Protein AF-A0A533U5L5-F1 (afdb_monomer_lite)

pLDDT: mean 92.23, std 10.81, range [51.09, 98.75]

Foldseek 3Di:
DEEWEEDFPQQAAPQLQVVLLVVLLVVCVVCVPAQYEAACDPSCGRRVSNCVNHDVVRYDYQYFDPPPDPDDDNSCVVSLLVNLVHLEYEYEFEQGGDPPRPDDWDCFAVLCVVVVHGTRRGTHDPSSVSQSSNVVVVHHYHYDYTYRDDDPD

Sequence (153 aa):
MITVVGNGRDKFTEYGYQKATEAVKSIIDSNPNEEIASGDSPMKGIDYLAKTLTPPERYMNRPPNYATCNVGFERFRERNLQLAESRIVYVIVSDNYPPEYKGERFLYCYHCLKMNRNASNHCKSGACWTAMMAIEKGNKAIWIIIPNKEVKI

Secondary structure (DSSP, 8-state):
-EEEEE--GGG--HHHHHHHHHHHHHHHHT-TTS-EEE---TT-SHHHHHHHHS-GGGEEE----TTT--STTHHHHHHHHHHHTSSEEEEEEESS--TT--SPPPSS-HHHHHTTS-SSSS---THHHHHHHHHHTT-EEEEEEEP------

Structure (mmCIF, N/CA/C/O backbone):
data_AF-A0A533U5L5-F1
#
_entry.id   AF-A0A533U5L5-F1
#
loop_
_atom_site.group_PDB
_atom_site.id
_atom_site.type_symbol
_atom_site.label_atom_id
_atom_site.label_alt_id
_atom_site.label_comp_id
_atom_site.label_asym_id
_atom_site.label_entity_id
_atom_site.label_seq_id
_atom_site.pdbx_PDB_ins_code
_atom_site.Cartn_x
_atom_site.Cartn_y
_atom_site.Cartn_z
_atom_site.occupancy
_atom_site.B_iso_or_equiv
_atom_site.auth_seq_id
_atom_site.auth_comp_id
_atom_site.auth_asym_id
_atom_site.auth_atom_id
_atom_site.pdbx_PDB_model_num
ATOM 1 N N . MET A 1 1 ? -9.606 1.476 13.339 1.00 95.31 1 MET A N 1
ATOM 2 C CA . MET A 1 1 ? -8.385 1.691 12.539 1.00 95.31 1 MET A CA 1
ATOM 3 C C . MET A 1 1 ? -8.321 0.712 11.375 1.00 95.31 1 MET A C 1
ATOM 5 O O . MET A 1 1 ? -8.481 -0.500 11.563 1.00 95.31 1 MET A O 1
ATOM 9 N N . ILE A 1 2 ? -8.035 1.238 10.187 1.00 98.12 2 ILE A N 1
ATOM 10 C CA . ILE A 1 2 ? -7.639 0.465 9.004 1.00 98.12 2 ILE A CA 1
ATOM 11 C C . ILE A 1 2 ? -6.198 0.806 8.627 1.00 98.12 2 ILE A C 1
ATOM 13 O O . ILE A 1 2 ? -5.725 1.907 8.894 1.00 98.12 2 ILE A O 1
ATOM 17 N N . THR A 1 3 ? -5.500 -0.127 7.989 1.00 98.44 3 THR A N 1
ATOM 18 C CA . THR A 1 3 ? -4.158 0.112 7.448 1.00 98.44 3 THR A CA 1
ATOM 19 C C . THR A 1 3 ? -4.207 0.190 5.930 1.00 98.44 3 THR A C 1
ATOM 21 O O . THR A 1 3 ? -4.831 -0.659 5.291 1.00 98.44 3 THR A O 1
ATOM 24 N N . VAL A 1 4 ? -3.489 1.154 5.353 1.00 98.38 4 VAL A N 1
ATOM 25 C CA . VAL A 1 4 ? -3.255 1.267 3.908 1.00 98.38 4 VAL A CA 1
ATOM 26 C C . VAL A 1 4 ? -1.752 1.210 3.656 1.00 98.38 4 VAL A C 1
ATOM 28 O O . VAL A 1 4 ? -1.011 2.107 4.045 1.00 98.38 4 VAL A O 1
ATOM 31 N N . VAL A 1 5 ? -1.298 0.132 3.018 1.00 97.88 5 VAL A N 1
ATOM 32 C CA . VAL A 1 5 ? 0.120 -0.132 2.730 1.00 97.88 5 VAL A CA 1
ATOM 33 C C . VAL A 1 5 ? 0.282 -0.677 1.323 1.00 97.88 5 VAL A C 1
ATOM 35 O O . VAL A 1 5 ? -0.650 -1.224 0.731 1.00 97.88 5 VAL A O 1
ATOM 38 N N . GLY A 1 6 ? 1.486 -0.589 0.766 1.00 97.44 6 GLY A N 1
ATOM 39 C CA . GLY A 1 6 ? 1.671 -1.106 -0.580 1.00 97.44 6 GLY A CA 1
ATOM 40 C C . GLY A 1 6 ? 3.065 -1.005 -1.157 1.00 97.44 6 GLY A C 1
ATOM 41 O O . GLY A 1 6 ? 4.065 -1.069 -0.444 1.00 97.44 6 GLY A O 1
ATOM 42 N N . ASN A 1 7 ? 3.139 -0.961 -2.483 1.00 97.19 7 ASN A N 1
ATOM 43 C CA . ASN A 1 7 ? 4.404 -0.788 -3.183 1.00 97.19 7 ASN A CA 1
ATOM 44 C C . ASN A 1 7 ? 4.991 0.628 -3.003 1.00 97.19 7 ASN A C 1
ATOM 46 O O . ASN A 1 7 ? 4.279 1.599 -2.747 1.00 97.19 7 ASN A O 1
ATOM 50 N N . GLY A 1 8 ? 6.317 0.726 -3.144 1.00 96.88 8 GLY A N 1
ATOM 51 C CA . GLY A 1 8 ? 7.015 2.003 -3.291 1.00 96.88 8 GLY A CA 1
ATOM 52 C C . GLY A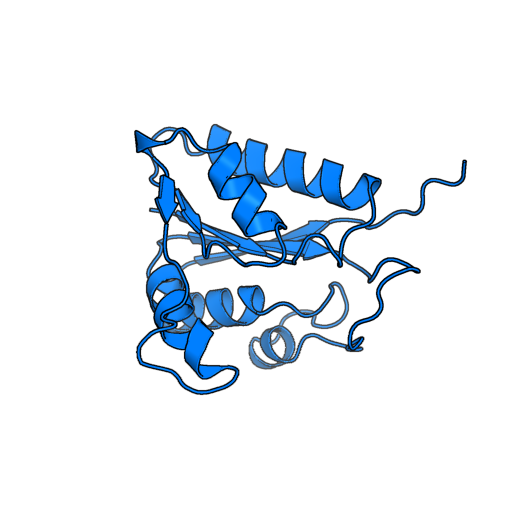 1 8 ? 6.708 2.656 -4.641 1.00 96.88 8 GLY A C 1
ATOM 53 O O . GLY A 1 8 ? 6.230 1.983 -5.559 1.00 96.88 8 GLY A O 1
ATOM 54 N N . ARG A 1 9 ? 6.970 3.965 -4.765 1.00 96.56 9 ARG A N 1
ATOM 55 C CA . ARG A 1 9 ? 6.702 4.734 -5.996 1.00 96.56 9 ARG A CA 1
ATOM 56 C C . ARG A 1 9 ? 7.434 4.155 -7.204 1.00 96.56 9 ARG A C 1
ATOM 58 O O . ARG A 1 9 ? 6.899 4.184 -8.306 1.00 96.56 9 ARG A O 1
ATOM 65 N N . ASP A 1 10 ? 8.624 3.616 -6.973 1.00 96.31 10 ASP A N 1
ATOM 66 C CA . ASP A 1 10 ? 9.514 2.979 -7.946 1.00 96.31 10 ASP A CA 1
ATOM 67 C C . ASP A 1 10 ? 8.894 1.780 -8.676 1.00 96.31 10 ASP A C 1
ATOM 69 O O . ASP A 1 10 ? 9.359 1.409 -9.749 1.00 96.31 10 ASP A O 1
ATOM 73 N N . LYS A 1 11 ? 7.845 1.169 -8.120 1.00 96.81 11 LYS A N 1
ATOM 74 C CA . LYS A 1 11 ? 7.159 0.019 -8.728 1.00 96.81 11 LYS A CA 1
ATOM 75 C C . LYS A 1 11 ? 5.903 0.396 -9.501 1.00 96.81 11 LYS A C 1
ATOM 77 O O . LYS A 1 11 ? 5.176 -0.505 -9.909 1.00 96.81 11 LYS A O 1
ATOM 82 N N . PHE A 1 12 ? 5.630 1.680 -9.692 1.00 97.38 12 PHE A N 1
ATOM 83 C CA . PHE A 1 12 ? 4.490 2.154 -10.467 1.00 97.38 12 PHE A CA 1
ATOM 84 C C . PHE A 1 12 ? 4.962 2.901 -11.713 1.00 97.38 12 PHE A C 1
ATOM 86 O O . PHE A 1 12 ? 5.872 3.725 -11.623 1.00 97.38 12 PHE A O 1
ATOM 93 N N . THR A 1 13 ? 4.299 2.683 -12.851 1.00 96.88 13 THR A N 1
ATOM 94 C CA . THR A 1 13 ? 4.333 3.671 -13.941 1.00 96.88 13 THR A CA 1
ATOM 95 C C . THR A 1 13 ? 3.605 4.939 -13.482 1.00 96.88 13 THR A C 1
ATOM 97 O O . THR A 1 13 ? 2.944 4.941 -12.442 1.00 96.88 13 THR A O 1
ATOM 100 N N . GLU A 1 14 ? 3.691 6.038 -14.230 1.00 95.62 14 GLU A N 1
ATOM 101 C CA . GLU A 1 14 ? 2.903 7.238 -13.908 1.00 95.62 14 GLU A CA 1
ATOM 102 C C . GLU A 1 14 ? 1.393 6.944 -13.910 1.00 95.62 14 GLU A C 1
ATOM 104 O O . GLU A 1 14 ? 0.697 7.247 -12.943 1.00 95.62 14 GLU A O 1
ATOM 109 N N . TYR A 1 15 ? 0.908 6.230 -14.932 1.00 96.69 15 TYR A N 1
ATOM 110 C CA . TYR A 1 15 ? -0.480 5.766 -14.996 1.00 96.69 15 TYR A CA 1
ATOM 111 C C . TYR A 1 15 ? -0.858 4.896 -13.790 1.00 96.69 15 TYR A C 1
ATOM 113 O O . TYR A 1 15 ? -1.887 5.120 -13.149 1.00 96.69 15 TYR A O 1
ATOM 121 N N . GLY A 1 16 ? -0.017 3.915 -13.452 1.00 97.62 16 GLY A N 1
ATOM 122 C CA . GLY A 1 16 ? -0.259 3.060 -12.297 1.00 97.62 16 GLY A CA 1
ATOM 123 C C . GLY A 1 16 ? -0.292 3.858 -10.997 1.00 97.62 16 GLY A C 1
ATOM 124 O O . GLY A 1 16 ? -1.160 3.640 -10.160 1.00 97.62 16 GLY A O 1
ATOM 125 N N . TYR A 1 17 ? 0.587 4.845 -10.836 1.00 97.50 17 TYR A N 1
ATOM 126 C CA . TYR A 1 17 ? 0.609 5.671 -9.633 1.00 97.50 17 TYR A CA 1
ATOM 127 C C . TYR A 1 17 ? -0.642 6.553 -9.501 1.00 97.50 17 TYR A C 1
ATOM 129 O O . TYR A 1 17 ? -1.176 6.704 -8.399 1.00 97.50 17 TYR A O 1
ATOM 137 N N . GLN A 1 18 ? -1.179 7.058 -10.613 1.00 97.62 18 GLN A N 1
ATOM 138 C CA . GLN A 1 18 ? -2.470 7.757 -10.631 1.00 97.62 18 GLN A CA 1
ATOM 139 C C . GLN A 1 18 ? -3.616 6.826 -10.211 1.00 97.62 18 GLN A C 1
ATOM 141 O O . GLN A 1 18 ? -4.410 7.177 -9.339 1.00 97.62 18 GLN A O 1
ATOM 146 N N . LYS A 1 19 ? -3.659 5.594 -10.733 1.00 98.19 19 LYS A N 1
ATOM 147 C CA . LYS A 1 19 ? -4.658 4.589 -10.324 1.00 98.19 19 LYS A CA 1
ATOM 148 C C . LYS A 1 19 ? -4.513 4.145 -8.873 1.00 98.19 19 LYS A C 1
ATOM 150 O O . LYS A 1 19 ? -5.513 3.963 -8.181 1.00 98.19 19 LYS A O 1
ATOM 155 N N . ALA A 1 20 ? -3.287 4.039 -8.378 1.00 98.25 20 ALA A N 1
ATOM 156 C CA . ALA A 1 20 ? -3.025 3.808 -6.967 1.00 98.25 20 ALA A CA 1
ATOM 157 C C . ALA A 1 20 ? -3.533 4.972 -6.097 1.00 98.25 20 ALA A C 1
ATOM 159 O O . ALA A 1 20 ? -4.131 4.735 -5.051 1.00 98.25 20 ALA A O 1
ATOM 160 N N . THR A 1 21 ? -3.351 6.214 -6.550 1.00 98.56 21 THR A N 1
ATOM 161 C CA . THR A 1 21 ? -3.856 7.423 -5.878 1.00 98.56 21 THR A CA 1
ATOM 162 C C . THR A 1 21 ? -5.381 7.419 -5.790 1.00 98.56 21 THR A C 1
ATOM 164 O O . THR A 1 21 ? -5.927 7.615 -4.704 1.00 98.56 21 THR A O 1
ATOM 167 N N . GLU A 1 22 ? -6.071 7.124 -6.896 1.00 98.50 22 GLU A N 1
ATOM 168 C CA . GLU A 1 22 ? -7.533 6.969 -6.927 1.00 98.50 22 GLU A CA 1
ATOM 169 C C . GLU A 1 22 ? -8.007 5.892 -5.935 1.00 98.50 22 GLU A C 1
ATOM 171 O O . GLU A 1 22 ? -8.953 6.117 -5.178 1.00 98.50 22 GLU A O 1
ATOM 176 N N . ALA A 1 23 ? -7.320 4.744 -5.887 1.00 98.62 23 ALA A N 1
ATOM 177 C CA . ALA A 1 23 ? -7.649 3.654 -4.971 1.00 98.62 23 ALA A CA 1
ATOM 178 C C . ALA A 1 23 ? -7.457 4.045 -3.495 1.00 98.62 23 ALA A C 1
ATOM 180 O O . ALA A 1 23 ? -8.349 3.802 -2.682 1.00 98.62 23 ALA A O 1
ATOM 181 N N . VAL A 1 24 ? -6.332 4.681 -3.143 1.00 98.62 24 VAL A N 1
ATOM 182 C CA . VAL A 1 24 ? -6.085 5.174 -1.774 1.00 98.62 24 VAL A CA 1
ATOM 183 C C . VAL A 1 24 ? -7.160 6.180 -1.371 1.00 98.62 24 VAL A C 1
ATOM 185 O O . VAL A 1 24 ? -7.750 6.044 -0.299 1.00 98.62 24 VAL A O 1
ATOM 188 N N . LYS A 1 25 ? -7.463 7.148 -2.245 1.00 98.56 25 LYS A N 1
ATOM 189 C CA . LYS A 1 25 ? -8.506 8.148 -2.000 1.00 98.56 25 LYS A CA 1
ATOM 190 C C . LYS A 1 25 ? -9.867 7.488 -1.771 1.00 98.56 25 LYS A C 1
ATOM 192 O O . LYS A 1 25 ? -10.529 7.789 -0.785 1.00 98.56 25 LYS A O 1
ATOM 197 N N . SER A 1 26 ? -10.251 6.539 -2.624 1.00 98.62 26 SER A N 1
ATOM 198 C CA . SER A 1 26 ? -11.517 5.810 -2.490 1.00 98.62 26 SER A CA 1
ATOM 199 C C . SER A 1 26 ? -11.629 5.067 -1.153 1.00 98.62 26 SER A C 1
ATOM 201 O O . SER A 1 26 ? -12.689 5.110 -0.526 1.00 98.62 26 SER A O 1
ATOM 203 N N . ILE A 1 27 ? -10.546 4.443 -0.670 1.00 98.50 27 ILE A N 1
ATOM 204 C CA . ILE A 1 27 ? -10.525 3.794 0.652 1.00 98.50 27 ILE A CA 1
ATOM 205 C C . ILE A 1 27 ? -10.753 4.821 1.765 1.00 98.50 27 ILE A C 1
ATOM 207 O O . ILE A 1 27 ? -11.584 4.583 2.640 1.00 98.50 27 ILE A O 1
ATOM 211 N N . ILE A 1 28 ? -10.034 5.945 1.739 1.00 98.31 28 ILE A N 1
ATOM 212 C CA . ILE A 1 28 ? -10.120 6.986 2.776 1.00 98.31 28 ILE A CA 1
ATOM 213 C C . ILE A 1 28 ? -11.526 7.599 2.818 1.00 98.31 28 ILE A C 1
ATOM 215 O O . ILE A 1 28 ? -12.104 7.723 3.903 1.00 98.31 28 ILE A O 1
ATOM 219 N N . ASP A 1 29 ? -12.082 7.924 1.649 1.00 98.19 29 ASP A N 1
ATOM 220 C CA . ASP A 1 29 ? -13.411 8.527 1.496 1.00 98.19 29 ASP A CA 1
ATOM 221 C C . ASP A 1 29 ? -14.524 7.565 1.935 1.00 98.19 29 ASP A C 1
ATOM 223 O O . ASP A 1 29 ? -15.497 7.978 2.561 1.00 98.19 29 ASP A O 1
ATOM 227 N N . SER A 1 30 ? -14.367 6.265 1.661 1.00 98.19 30 SER A N 1
ATOM 228 C CA . SER A 1 30 ? -15.348 5.235 2.043 1.00 98.19 30 SER A CA 1
ATOM 229 C C . SER A 1 30 ? -15.299 4.868 3.530 1.00 98.19 30 SER A C 1
ATOM 231 O O . SER A 1 30 ? -16.146 4.114 4.004 1.00 98.19 30 SER A O 1
ATOM 233 N N . ASN A 1 31 ? -14.305 5.362 4.274 1.00 97.81 31 ASN A N 1
ATOM 234 C CA . ASN A 1 31 ? -14.122 5.076 5.697 1.00 97.81 31 ASN A CA 1
ATOM 235 C C . ASN A 1 31 ? -13.939 6.384 6.496 1.00 97.81 31 ASN A C 1
ATOM 237 O O . ASN A 1 31 ? -12.921 6.543 7.172 1.00 97.81 31 ASN A O 1
ATOM 241 N N . PRO A 1 32 ? -14.897 7.335 6.443 1.00 97.44 32 PRO A N 1
ATOM 242 C CA . PRO A 1 32 ? -14.709 8.700 6.948 1.00 97.44 32 PRO A CA 1
ATOM 243 C C . PRO A 1 32 ? -14.483 8.780 8.465 1.00 97.44 32 PRO A C 1
ATOM 245 O O . PRO A 1 32 ? -13.857 9.724 8.933 1.00 97.44 32 PRO A O 1
ATOM 248 N N . ASN A 1 33 ? -14.938 7.773 9.217 1.00 97.12 33 ASN A N 1
ATOM 249 C CA . ASN A 1 33 ? -14.843 7.719 10.680 1.00 97.12 33 ASN A CA 1
ATOM 250 C C . ASN A 1 33 ? -13.710 6.808 11.184 1.00 97.12 33 ASN A C 1
ATOM 252 O O . ASN A 1 33 ? -13.633 6.525 12.375 1.00 97.12 33 ASN A O 1
ATOM 256 N N . GLU A 1 34 ? -12.865 6.295 10.288 1.00 97.69 34 GLU A N 1
ATOM 257 C CA . GLU A 1 34 ? -11.749 5.423 10.658 1.00 97.69 34 GLU A CA 1
ATOM 258 C C . GLU A 1 34 ? -10.433 6.204 10.700 1.00 97.69 34 GLU A C 1
ATOM 260 O O . GLU A 1 34 ? -10.140 7.017 9.814 1.00 97.69 34 GLU A O 1
ATOM 265 N N . GLU A 1 35 ? -9.614 5.885 11.703 1.00 98.12 35 GLU A N 1
ATOM 266 C CA . GLU A 1 35 ? -8.181 6.177 11.704 1.00 98.12 35 GLU A CA 1
ATOM 267 C C . GLU A 1 35 ? -7.478 5.335 10.630 1.00 98.12 35 GLU A C 1
ATOM 269 O O . GLU A 1 35 ? -7.739 4.129 10.494 1.00 98.12 35 GLU A O 1
ATOM 274 N N . ILE A 1 36 ? -6.567 5.966 9.890 1.00 98.12 36 ILE A N 1
ATOM 275 C CA . ILE A 1 36 ? -5.799 5.358 8.804 1.00 98.12 36 ILE A CA 1
ATOM 276 C C . ILE A 1 36 ? -4.342 5.232 9.234 1.00 98.12 36 ILE A C 1
ATOM 278 O O . ILE A 1 36 ? -3.657 6.236 9.427 1.00 98.12 36 ILE A O 1
ATOM 282 N N . ALA A 1 37 ? -3.849 4.002 9.334 1.00 97.50 37 ALA A N 1
ATOM 283 C CA . ALA A 1 37 ? -2.450 3.722 9.621 1.00 97.50 37 ALA A CA 1
ATOM 284 C C . ALA A 1 37 ? -1.652 3.358 8.365 1.00 97.50 37 ALA A C 1
ATOM 286 O O . ALA A 1 37 ? -2.164 2.757 7.417 1.00 97.50 37 ALA A O 1
ATOM 287 N N . SER A 1 38 ? -0.369 3.712 8.373 1.00 96.69 38 SER A N 1
ATOM 288 C CA . SER A 1 38 ? 0.576 3.418 7.295 1.00 96.69 38 SER A CA 1
ATOM 289 C C . SER A 1 38 ? 2.015 3.377 7.821 1.00 96.69 38 SER A C 1
ATOM 291 O O . SER A 1 38 ? 2.297 3.793 8.946 1.00 96.69 38 SER A O 1
ATOM 293 N N . GLY A 1 39 ? 2.923 2.823 7.017 1.00 90.12 39 GLY A N 1
ATOM 294 C CA . GLY A 1 39 ? 4.299 2.526 7.401 1.00 90.12 39 GLY A CA 1
ATOM 295 C C . GLY A 1 39 ? 5.338 3.627 7.154 1.00 90.12 39 GLY A C 1
ATOM 296 O O . GLY A 1 39 ? 6.513 3.390 7.445 1.00 90.12 39 GLY A O 1
ATOM 297 N N . ASP A 1 40 ? 4.945 4.759 6.554 1.00 85.94 40 ASP A N 1
ATOM 298 C CA . ASP A 1 40 ? 5.822 5.887 6.160 1.00 85.94 40 ASP A CA 1
ATOM 299 C C . ASP A 1 40 ? 7.122 5.415 5.478 1.00 85.94 40 ASP A C 1
ATOM 301 O O . ASP A 1 40 ? 8.239 5.797 5.829 1.00 85.94 40 ASP A O 1
ATOM 305 N N . SER A 1 41 ? 6.973 4.494 4.518 1.00 83.31 41 SER A N 1
ATOM 306 C CA . SER A 1 41 ? 8.086 3.944 3.745 1.00 83.31 41 SER A CA 1
ATOM 307 C C . SER A 1 41 ? 8.911 5.045 3.0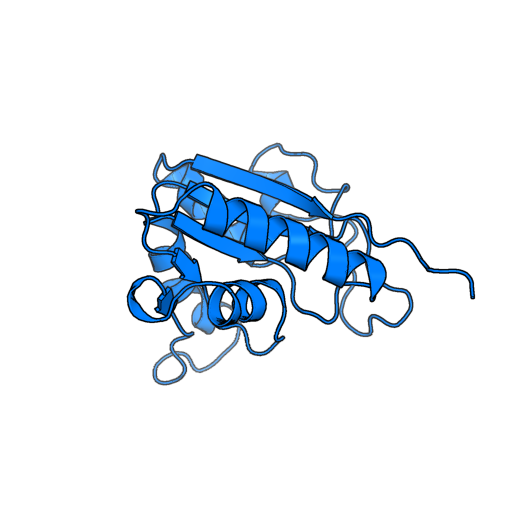55 1.00 83.31 41 SER A C 1
ATOM 309 O O . SER A 1 41 ? 8.341 5.900 2.367 1.00 83.31 41 SER A O 1
ATOM 311 N N . PRO A 1 42 ? 10.258 4.973 3.100 1.00 80.00 42 PRO A N 1
ATOM 312 C CA . PRO A 1 42 ? 11.134 5.943 2.435 1.00 80.00 42 PRO A CA 1
ATOM 313 C C . PRO A 1 42 ? 10.981 5.952 0.905 1.00 80.00 42 PRO A C 1
ATOM 315 O O . PRO A 1 42 ? 11.398 6.901 0.247 1.00 80.00 42 PRO A O 1
ATOM 318 N N . MET A 1 43 ? 10.347 4.924 0.330 1.00 83.56 43 MET A N 1
ATOM 319 C CA . MET A 1 43 ? 10.124 4.787 -1.113 1.00 83.56 43 MET A CA 1
ATOM 320 C C . MET A 1 43 ? 8.951 5.632 -1.645 1.00 83.56 43 MET A C 1
ATOM 322 O O . MET A 1 43 ? 8.592 5.491 -2.813 1.00 83.56 43 MET A O 1
ATOM 326 N N . LYS A 1 44 ? 8.323 6.469 -0.801 1.00 84.56 44 LYS A N 1
ATOM 327 C CA . LYS A 1 44 ? 7.304 7.481 -1.162 1.00 84.56 44 LYS A CA 1
ATOM 328 C C . LYS A 1 44 ? 6.137 6.982 -2.039 1.00 84.56 44 LYS A C 1
ATOM 330 O O . LYS A 1 44 ? 5.630 7.723 -2.869 1.00 84.56 44 LYS A O 1
ATOM 335 N N . GLY A 1 45 ? 5.739 5.718 -1.885 1.00 95.50 45 GLY A N 1
ATOM 336 C CA . GLY A 1 45 ? 4.652 5.092 -2.647 1.00 95.50 45 GLY A CA 1
ATOM 337 C C . GLY A 1 45 ? 3.302 5.189 -1.940 1.00 95.50 45 GLY A C 1
ATOM 338 O O . GLY A 1 45 ? 2.896 6.256 -1.492 1.00 95.50 45 GLY A O 1
ATOM 339 N N . ILE A 1 46 ? 2.630 4.048 -1.786 1.00 98.00 46 ILE A N 1
ATOM 340 C CA . ILE A 1 46 ? 1.314 3.967 -1.130 1.00 98.00 46 ILE A CA 1
ATOM 341 C C . ILE A 1 46 ? 1.331 4.563 0.277 1.00 98.00 46 ILE A C 1
ATOM 343 O O . ILE A 1 46 ? 0.413 5.291 0.640 1.00 98.00 46 ILE A O 1
ATOM 347 N N . ASP A 1 47 ? 2.399 4.315 1.038 1.00 96.44 47 ASP A N 1
ATOM 348 C CA . ASP A 1 47 ? 2.500 4.828 2.400 1.00 96.44 47 ASP A CA 1
ATOM 349 C C . ASP A 1 47 ? 2.481 6.367 2.444 1.00 96.44 47 ASP A C 1
ATOM 351 O O . ASP A 1 47 ? 1.876 6.954 3.341 1.00 96.44 47 ASP A O 1
ATOM 355 N N . TYR A 1 48 ? 3.110 7.009 1.453 1.00 96.88 48 TYR A N 1
ATOM 356 C CA . TYR A 1 48 ? 3.121 8.462 1.299 1.00 96.88 48 TYR A CA 1
ATOM 357 C C . TYR A 1 48 ? 1.757 8.985 0.849 1.00 96.88 48 TYR A C 1
ATOM 359 O O . TYR A 1 48 ? 1.268 9.944 1.435 1.00 96.88 48 TYR A O 1
ATOM 367 N N . LEU A 1 49 ? 1.103 8.322 -0.112 1.00 97.88 49 LEU A N 1
ATOM 368 C CA . LEU A 1 49 ? -0.260 8.677 -0.523 1.00 97.88 49 LEU A CA 1
ATOM 369 C C . LEU A 1 49 ? -1.242 8.616 0.653 1.00 97.88 49 LEU A C 1
ATOM 371 O O . LEU A 1 49 ? -2.018 9.548 0.847 1.00 97.88 49 LEU A O 1
ATOM 375 N N . ALA A 1 50 ? -1.182 7.557 1.468 1.00 97.56 50 ALA A N 1
ATOM 376 C CA . ALA A 1 50 ? -2.024 7.420 2.654 1.00 97.56 50 ALA A CA 1
ATOM 377 C C . ALA A 1 50 ? -1.816 8.592 3.628 1.00 97.56 50 ALA A C 1
ATOM 379 O O . ALA A 1 50 ? -2.791 9.152 4.124 1.00 97.56 50 ALA A O 1
ATOM 380 N N . LYS A 1 51 ? -0.562 9.010 3.838 1.00 96.81 51 LYS A N 1
ATOM 381 C CA . LYS A 1 51 ? -0.200 10.165 4.671 1.00 96.81 51 LYS A CA 1
ATOM 382 C C . LYS A 1 51 ? -0.721 11.489 4.127 1.00 96.81 51 LYS A C 1
ATOM 384 O O . LYS A 1 51 ? -1.197 12.308 4.899 1.00 96.81 51 LYS A O 1
ATOM 389 N N . THR A 1 52 ? -0.601 11.721 2.823 1.00 97.25 52 THR A N 1
ATOM 390 C CA . THR A 1 52 ? -0.961 13.014 2.221 1.00 97.25 52 THR A CA 1
ATOM 391 C C . THR A 1 52 ? -2.454 13.174 1.970 1.00 97.25 52 THR A C 1
ATOM 393 O O . THR A 1 52 ? -2.936 14.299 1.917 1.00 97.25 52 THR A O 1
ATOM 396 N N . LEU A 1 53 ? -3.173 12.070 1.761 1.00 97.62 53 LEU A N 1
ATOM 397 C CA . LEU A 1 53 ? -4.601 12.088 1.432 1.00 97.62 53 LEU A CA 1
ATOM 398 C C . LEU A 1 53 ? -5.500 11.925 2.662 1.00 97.62 53 LEU A C 1
ATOM 400 O O . LEU A 1 53 ? -6.679 12.261 2.593 1.00 97.62 53 LEU A O 1
ATOM 404 N N . THR A 1 54 ? -4.974 11.405 3.774 1.00 98.00 54 THR A N 1
ATOM 405 C CA . THR A 1 54 ? -5.736 11.300 5.025 1.00 98.00 54 THR A CA 1
ATOM 406 C C . THR A 1 54 ? -5.660 12.630 5.779 1.00 98.00 54 THR A C 1
ATOM 408 O O . THR A 1 54 ? -4.556 13.152 5.941 1.00 98.00 54 THR A O 1
ATOM 411 N N . PRO A 1 55 ? -6.785 13.165 6.290 1.00 97.50 55 PRO A N 1
ATOM 412 C CA . PRO A 1 55 ? -6.754 14.301 7.207 1.00 97.50 55 PRO A CA 1
ATOM 413 C C . PRO A 1 55 ? -5.799 14.047 8.391 1.00 97.50 55 PRO A C 1
ATOM 415 O O . PRO A 1 55 ? -5.816 12.939 8.936 1.00 97.50 55 PRO A O 1
ATOM 418 N N . PRO A 1 56 ? -4.953 15.013 8.797 1.00 96.62 56 PRO A N 1
ATOM 419 C CA . PRO A 1 56 ? -3.914 14.788 9.807 1.00 96.62 56 PRO A CA 1
ATOM 420 C C . PRO A 1 56 ? -4.427 14.197 11.125 1.00 96.62 56 PRO A C 1
ATOM 422 O O . PRO A 1 56 ? -3.768 13.341 11.707 1.00 96.62 56 PRO A O 1
ATOM 425 N N . GLU A 1 57 ? -5.620 14.595 11.563 1.00 96.62 57 GLU A N 1
ATOM 426 C CA . GLU A 1 57 ? -6.283 14.113 12.777 1.00 96.62 57 GLU A CA 1
ATOM 427 C C . GLU A 1 57 ? -6.719 12.640 12.709 1.00 96.62 57 GLU A C 1
ATOM 429 O O . GLU A 1 57 ? -6.989 12.029 13.739 1.00 96.62 57 GLU A O 1
ATOM 434 N N . ARG A 1 58 ? -6.764 12.058 11.505 1.00 97.31 58 ARG A N 1
ATOM 435 C CA . ARG A 1 58 ? -7.096 10.646 11.259 1.00 97.31 58 ARG A CA 1
ATOM 436 C C . ARG A 1 58 ? -5.877 9.803 10.892 1.00 97.31 58 ARG A C 1
ATOM 438 O O . ARG A 1 58 ? -6.008 8.583 10.792 1.00 97.31 58 ARG A O 1
ATOM 445 N N . TYR A 1 59 ? -4.717 10.409 10.639 1.00 97.31 59 TYR A N 1
ATOM 446 C CA . TYR A 1 59 ? -3.541 9.684 10.164 1.00 97.31 59 TYR A CA 1
ATOM 447 C C . TYR A 1 59 ? -2.662 9.194 11.317 1.00 97.31 59 TYR A C 1
ATOM 449 O O . TYR A 1 59 ? -2.123 9.973 12.100 1.00 97.31 59 TYR A O 1
ATOM 457 N N . MET A 1 60 ? -2.435 7.885 11.363 1.00 95.12 60 MET A N 1
ATOM 458 C CA . MET A 1 60 ? -1.548 7.246 12.326 1.00 95.12 60 MET A CA 1
ATOM 459 C C . MET A 1 60 ? -0.253 6.803 11.654 1.00 95.12 60 MET A C 1
ATOM 461 O O . MET A 1 60 ? -0.203 5.809 10.925 1.00 95.12 60 MET A O 1
ATOM 465 N N . ASN A 1 61 ? 0.834 7.514 11.946 1.00 91.06 61 ASN A N 1
ATOM 466 C CA . ASN A 1 61 ? 2.147 7.103 11.473 1.00 91.06 61 ASN A CA 1
ATOM 467 C C . ASN A 1 61 ? 2.692 5.933 12.306 1.00 91.06 61 ASN A C 1
ATOM 469 O O . ASN A 1 61 ? 2.817 6.040 13.527 1.00 91.06 61 ASN A O 1
ATOM 473 N N . ARG A 1 62 ? 3.087 4.845 11.642 1.00 88.50 62 ARG A N 1
ATOM 474 C CA . ARG A 1 62 ? 3.906 3.779 12.226 1.00 88.50 62 ARG A CA 1
ATOM 475 C C . ARG A 1 62 ? 5.234 3.749 11.466 1.00 88.50 62 ARG A C 1
ATOM 477 O O . ARG A 1 62 ? 5.332 3.026 10.480 1.00 88.50 62 ARG A O 1
ATOM 484 N N . PRO A 1 63 ? 6.249 4.540 11.847 1.00 83.00 63 PRO A N 1
ATOM 485 C CA . PRO A 1 63 ? 7.528 4.530 11.147 1.00 83.00 63 PRO A CA 1
ATOM 486 C C . PRO A 1 63 ? 8.357 3.283 11.508 1.00 83.00 63 PRO A C 1
ATOM 488 O O . PRO A 1 63 ? 8.115 2.644 12.535 1.00 83.00 63 PRO A O 1
ATOM 491 N N . PRO A 1 64 ? 9.357 2.913 10.691 1.00 77.62 64 PRO A N 1
ATOM 492 C CA . PRO A 1 64 ? 10.333 1.892 11.064 1.00 77.62 64 PRO A CA 1
ATOM 493 C C . PRO A 1 64 ? 11.136 2.310 12.304 1.00 77.62 64 PRO A C 1
ATOM 495 O O . PRO A 1 64 ? 11.479 3.484 12.463 1.00 77.62 64 PRO A O 1
ATOM 498 N N . ASN A 1 65 ? 11.487 1.347 13.158 1.00 75.50 65 ASN A N 1
ATOM 499 C CA . ASN A 1 65 ? 12.349 1.602 14.309 1.00 75.50 65 ASN A CA 1
ATOM 500 C C . ASN A 1 65 ? 13.821 1.571 13.871 1.00 75.50 65 ASN A C 1
ATOM 502 O O . ASN A 1 65 ? 14.429 0.510 13.722 1.00 75.50 65 ASN A O 1
ATOM 506 N N . TYR A 1 66 ? 14.390 2.750 13.623 1.00 67.88 66 TYR A N 1
ATOM 507 C CA . TYR A 1 66 ? 15.783 2.887 13.186 1.00 67.88 66 TYR A CA 1
ATOM 508 C C . TYR A 1 66 ? 16.797 2.855 14.337 1.00 67.88 66 TYR A C 1
ATOM 510 O O . TYR A 1 66 ? 17.982 2.674 14.073 1.00 67.88 66 TYR A O 1
ATOM 518 N N . ALA A 1 67 ? 16.354 3.029 15.586 1.00 63.44 67 ALA A N 1
ATOM 519 C CA . ALA A 1 67 ? 17.242 3.182 16.738 1.00 63.44 67 ALA A CA 1
ATOM 520 C C . ALA A 1 67 ? 17.746 1.843 17.302 1.00 63.44 67 ALA A C 1
ATOM 522 O O . ALA A 1 67 ? 18.852 1.786 17.831 1.00 63.44 67 ALA A O 1
ATOM 523 N N . THR A 1 68 ? 16.963 0.767 17.188 1.00 56.38 68 THR A N 1
ATOM 524 C CA . THR A 1 68 ? 17.278 -0.528 17.824 1.00 56.38 68 THR A CA 1
ATOM 525 C C . THR A 1 68 ? 17.649 -1.638 16.838 1.00 56.38 68 THR A C 1
ATOM 527 O O . THR A 1 68 ? 18.140 -2.685 17.253 1.00 56.38 68 THR A O 1
ATOM 530 N N . CYS A 1 69 ? 17.447 -1.435 15.531 1.00 51.78 69 CYS A N 1
ATOM 531 C CA . CYS A 1 69 ? 17.612 -2.481 14.521 1.00 51.78 69 CYS A CA 1
ATOM 532 C C . CYS A 1 69 ? 18.747 -2.162 13.539 1.00 51.78 69 CYS A C 1
ATOM 534 O O . CYS A 1 69 ? 18.586 -1.411 12.575 1.00 51.78 69 CYS A O 1
ATOM 536 N N . ASN A 1 70 ? 19.903 -2.801 13.734 1.00 51.59 70 ASN A N 1
ATOM 537 C CA . ASN A 1 70 ? 21.110 -2.491 12.967 1.00 51.59 70 ASN A CA 1
ATOM 538 C C . ASN A 1 70 ? 21.078 -2.947 11.497 1.00 51.59 70 ASN A C 1
ATOM 540 O O . ASN A 1 70 ? 21.813 -2.374 10.699 1.00 51.59 70 ASN A O 1
ATOM 544 N N . VAL A 1 71 ? 20.188 -3.850 11.058 1.00 53.62 71 VAL A N 1
ATOM 545 C CA . VAL A 1 71 ? 20.195 -4.340 9.660 1.00 53.62 71 VAL A CA 1
ATOM 546 C C . VAL A 1 71 ? 18.851 -4.894 9.162 1.00 53.62 71 VAL A C 1
ATOM 548 O O . VAL A 1 71 ? 18.141 -5.596 9.873 1.00 53.62 71 VAL A O 1
ATOM 551 N N . GLY A 1 72 ? 18.552 -4.628 7.885 1.00 63.34 72 GLY A N 1
ATOM 552 C CA . GLY A 1 72 ? 17.669 -5.452 7.051 1.00 63.34 72 GLY A CA 1
ATOM 553 C C . GLY A 1 72 ? 16.183 -5.503 7.428 1.00 63.34 72 GLY A C 1
ATOM 554 O O . GLY A 1 72 ? 15.562 -4.492 7.748 1.00 63.34 72 GLY A O 1
ATOM 555 N N . PHE A 1 73 ? 15.605 -6.702 7.301 1.00 63.44 73 PHE A N 1
ATOM 556 C CA . PHE A 1 73 ? 14.171 -6.990 7.434 1.00 63.44 73 PHE A CA 1
ATOM 557 C C . PHE A 1 73 ? 13.602 -6.678 8.828 1.00 63.44 73 PHE A C 1
ATOM 559 O O . PHE A 1 73 ? 12.482 -6.173 8.921 1.00 63.44 73 PHE A O 1
ATOM 566 N N . GLU A 1 74 ? 14.379 -6.899 9.895 1.00 68.69 74 GLU A N 1
ATOM 567 C CA . GLU A 1 74 ? 13.935 -6.666 11.279 1.00 68.69 74 GLU A CA 1
ATOM 568 C C . GLU A 1 74 ? 13.549 -5.197 11.527 1.00 68.69 74 GLU A C 1
ATOM 570 O O . GLU A 1 74 ? 12.592 -4.934 12.250 1.00 68.69 74 GLU A O 1
ATOM 575 N N . ARG A 1 75 ? 14.165 -4.242 10.806 1.00 74.81 75 ARG A N 1
ATOM 576 C CA . ARG A 1 75 ? 13.832 -2.801 10.883 1.00 74.81 75 ARG A CA 1
ATOM 577 C C . ARG A 1 75 ? 12.365 -2.496 10.581 1.00 74.81 75 ARG A C 1
ATOM 579 O O . ARG A 1 75 ? 11.806 -1.530 11.095 1.00 74.81 75 ARG A O 1
ATOM 586 N N . PHE A 1 76 ? 11.745 -3.296 9.717 1.00 82.50 76 PHE A N 1
ATOM 587 C CA . PHE A 1 76 ? 10.362 -3.101 9.283 1.00 82.50 76 PHE A CA 1
ATOM 588 C C . PHE A 1 76 ? 9.390 -4.052 9.982 1.00 82.50 76 PHE A C 1
ATOM 590 O O . PHE A 1 76 ? 8.178 -3.897 9.825 1.00 82.50 76 PHE A O 1
ATOM 597 N N . ARG A 1 77 ? 9.896 -5.034 10.735 1.00 86.75 77 ARG A N 1
ATOM 598 C CA . ARG A 1 77 ? 9.093 -6.112 11.309 1.00 86.75 77 ARG A CA 1
ATOM 599 C C . ARG A 1 77 ? 8.148 -5.605 12.390 1.00 86.75 77 ARG A C 1
ATOM 601 O O . ARG A 1 77 ? 6.947 -5.808 12.255 1.00 86.75 77 ARG A O 1
ATOM 608 N N . GLU A 1 78 ? 8.664 -4.914 13.408 1.00 87.75 78 GLU A N 1
ATOM 609 C CA . GLU A 1 78 ? 7.857 -4.365 14.515 1.00 87.75 78 GLU A CA 1
ATOM 610 C C . GLU A 1 78 ? 6.737 -3.465 13.989 1.00 87.75 78 GLU A C 1
ATOM 612 O O . GLU A 1 78 ? 5.562 -3.660 14.292 1.00 87.75 78 GLU A O 1
ATOM 617 N N . ARG A 1 79 ? 7.101 -2.543 13.096 1.00 89.56 79 ARG A N 1
ATOM 618 C CA . ARG A 1 79 ? 6.173 -1.665 12.386 1.00 89.56 79 ARG A CA 1
ATOM 619 C C . ARG A 1 79 ? 5.070 -2.445 11.675 1.00 89.56 79 ARG A C 1
ATOM 621 O O . ARG A 1 79 ? 3.891 -2.140 11.809 1.00 89.56 79 ARG A O 1
ATOM 628 N N . ASN A 1 80 ? 5.449 -3.438 10.877 1.00 92.19 80 ASN A N 1
ATOM 629 C CA . ASN A 1 80 ? 4.492 -4.233 10.121 1.00 92.19 80 ASN A CA 1
ATOM 630 C C . ASN A 1 80 ? 3.588 -5.067 11.044 1.00 92.19 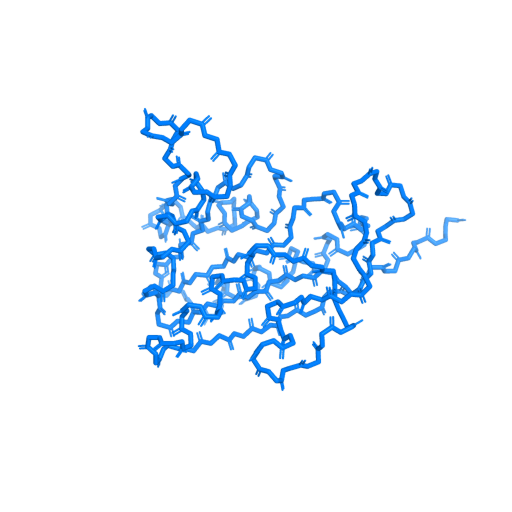80 ASN A C 1
ATOM 632 O O . ASN A 1 80 ? 2.420 -5.246 10.719 1.00 92.19 80 ASN A O 1
ATOM 636 N N . LEU A 1 81 ? 4.089 -5.539 12.190 1.00 93.25 81 LEU A N 1
ATOM 637 C CA . LEU A 1 81 ? 3.267 -6.219 13.194 1.00 93.25 81 LEU A CA 1
ATOM 638 C C . LEU A 1 81 ? 2.231 -5.273 13.809 1.00 93.25 81 LEU A C 1
ATOM 640 O O . LEU A 1 81 ? 1.070 -5.659 13.893 1.00 93.25 81 LEU A O 1
ATOM 644 N N . GLN A 1 82 ? 2.610 -4.035 14.144 1.00 94.00 82 GLN A N 1
ATOM 645 C CA . GLN A 1 82 ? 1.666 -3.012 14.621 1.00 94.00 82 GLN A CA 1
ATOM 646 C C . GLN A 1 82 ? 0.596 -2.692 13.569 1.00 94.00 82 GLN A C 1
ATOM 648 O O . GLN A 1 82 ? -0.589 -2.613 13.871 1.00 94.00 82 GLN A O 1
ATOM 653 N N . LEU A 1 83 ? 0.993 -2.549 12.302 1.00 95.88 83 LEU A N 1
ATOM 654 C CA . LEU A 1 83 ? 0.050 -2.316 11.204 1.00 95.88 83 LEU A CA 1
ATOM 655 C C . LEU A 1 83 ? -0.922 -3.497 11.019 1.00 95.88 83 LEU A C 1
ATOM 657 O O . LEU A 1 83 ? -2.108 -3.293 10.748 1.00 95.88 83 LEU A O 1
ATOM 661 N N . ALA A 1 84 ? -0.445 -4.727 11.223 1.00 97.31 84 ALA A N 1
ATOM 662 C CA . ALA A 1 84 ? -1.238 -5.951 11.122 1.00 97.31 84 ALA A CA 1
ATOM 663 C C . ALA A 1 84 ? -2.308 -6.111 12.222 1.00 97.31 84 ALA A C 1
ATOM 665 O O . ALA A 1 84 ? -3.197 -6.951 12.080 1.00 97.31 84 ALA A O 1
ATOM 666 N N . GLU A 1 85 ? -2.268 -5.308 13.289 1.00 97.06 85 GLU A N 1
ATOM 667 C CA . GLU A 1 85 ? -3.313 -5.265 14.327 1.00 97.06 85 GLU A CA 1
ATOM 668 C C . GLU A 1 85 ? -4.586 -4.538 13.864 1.00 97.06 85 GLU A C 1
ATOM 670 O O . GLU A 1 85 ? -5.611 -4.579 14.540 1.00 97.06 85 GLU A O 1
ATOM 675 N N . SER A 1 86 ? -4.551 -3.898 12.692 1.00 97.44 86 SER A N 1
ATOM 676 C CA . SER A 1 86 ? -5.719 -3.230 12.113 1.00 97.44 86 SER A CA 1
ATOM 677 C C . SER A 1 86 ? -6.834 -4.210 11.757 1.00 97.44 86 SER A C 1
ATOM 679 O O . SER A 1 86 ? -6.580 -5.294 11.234 1.00 97.44 86 SER A O 1
ATOM 681 N N . ARG A 1 87 ? -8.089 -3.761 11.902 1.00 97.75 87 ARG A N 1
ATOM 682 C CA . ARG A 1 87 ? -9.290 -4.525 11.516 1.00 97.75 87 ARG A CA 1
ATOM 683 C C . ARG A 1 87 ? -9.256 -4.965 10.048 1.00 97.75 87 ARG A C 1
ATOM 685 O O . ARG A 1 87 ? -9.656 -6.081 9.716 1.00 97.75 87 ARG A O 1
ATOM 692 N N . ILE A 1 88 ? -8.805 -4.066 9.168 1.00 98.50 88 ILE A N 1
ATOM 693 C CA . ILE A 1 88 ? -8.576 -4.334 7.745 1.00 98.50 88 ILE A CA 1
ATOM 694 C C . ILE A 1 88 ? -7.200 -3.800 7.344 1.00 98.50 88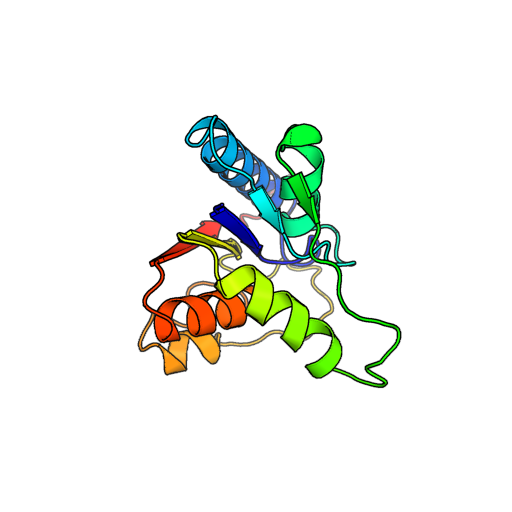 ILE A C 1
ATOM 696 O O . ILE A 1 88 ? -6.877 -2.647 7.635 1.00 98.50 88 ILE A O 1
ATOM 700 N N . VAL A 1 89 ? -6.430 -4.612 6.619 1.00 98.62 89 VAL A N 1
ATOM 701 C CA . VAL A 1 89 ? -5.212 -4.194 5.913 1.00 98.62 89 VAL A CA 1
ATOM 702 C C . VAL A 1 89 ? -5.480 -4.159 4.408 1.00 98.62 89 VAL A C 1
ATOM 704 O O . VAL A 1 89 ? -5.668 -5.200 3.775 1.00 98.62 89 VAL A O 1
ATOM 707 N N . TYR A 1 90 ? -5.482 -2.965 3.820 1.00 98.75 90 TYR A N 1
ATOM 708 C CA . TYR A 1 90 ? -5.504 -2.774 2.373 1.00 98.75 90 TYR A CA 1
ATOM 709 C C . TYR A 1 90 ? -4.076 -2.804 1.824 1.00 98.75 90 TYR A C 1
ATOM 711 O O . TYR A 1 90 ? -3.220 -2.020 2.237 1.00 98.75 90 TYR A O 1
ATOM 719 N N . VAL A 1 91 ? -3.832 -3.712 0.882 1.00 98.44 91 VAL A N 1
ATOM 720 C CA . VAL A 1 91 ? -2.555 -3.911 0.194 1.00 98.44 91 VAL A CA 1
ATOM 721 C C . VAL A 1 91 ? -2.687 -3.441 -1.244 1.00 98.44 91 VAL A C 1
ATOM 723 O O . VAL A 1 91 ? -3.338 -4.100 -2.051 1.00 98.44 91 VAL A O 1
ATOM 726 N N . ILE A 1 92 ? -2.043 -2.327 -1.577 1.00 98.56 92 ILE A N 1
ATOM 727 C CA . ILE A 1 92 ? -2.086 -1.749 -2.925 1.00 98.56 92 ILE A CA 1
ATOM 728 C C . ILE A 1 92 ? -0.756 -2.017 -3.632 1.00 98.56 92 ILE A C 1
ATOM 730 O O . ILE A 1 92 ? 0.311 -1.582 -3.191 1.00 98.56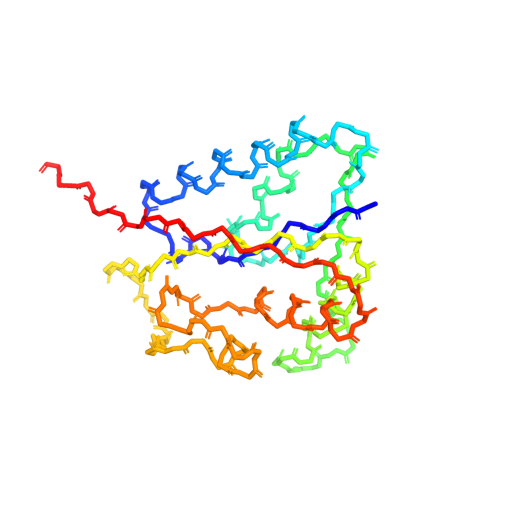 92 ILE A O 1
ATOM 734 N N . VAL A 1 93 ? -0.795 -2.777 -4.719 1.00 98.25 93 VAL A N 1
ATOM 735 C CA . VAL A 1 93 ? 0.403 -3.270 -5.419 1.00 98.25 93 VAL A CA 1
ATOM 736 C C . VAL A 1 93 ? 0.215 -3.179 -6.924 1.00 98.25 93 VAL A C 1
ATOM 738 O O . VAL A 1 93 ? -0.907 -3.303 -7.398 1.00 98.25 93 VAL A O 1
ATOM 741 N N . SER A 1 94 ? 1.288 -2.963 -7.679 1.00 97.94 94 SER A N 1
ATOM 742 C CA . SER A 1 94 ? 1.240 -3.019 -9.142 1.00 97.94 94 SER A CA 1
ATOM 743 C C . SER A 1 94 ? 1.193 -4.457 -9.652 1.00 97.94 94 SER A C 1
ATOM 745 O O . SER A 1 94 ? 1.728 -5.356 -9.001 1.00 97.94 94 SER A O 1
ATOM 747 N N . ASP A 1 95 ? 0.575 -4.683 -10.809 1.00 97.38 95 ASP A N 1
ATOM 748 C CA . ASP A 1 95 ? 0.535 -5.987 -11.484 1.00 97.38 95 ASP A CA 1
ATOM 749 C C . ASP A 1 95 ? 1.897 -6.401 -12.071 1.00 97.38 95 ASP A C 1
ATOM 751 O O . ASP A 1 95 ? 2.281 -7.567 -11.978 1.00 97.38 95 ASP A O 1
ATOM 755 N N . ASN A 1 96 ? 2.667 -5.451 -12.602 1.00 96.56 96 ASN A N 1
ATOM 756 C CA . ASN A 1 96 ? 4.022 -5.659 -13.115 1.00 96.56 96 ASN A CA 1
ATOM 757 C C . ASN A 1 96 ? 4.975 -4.507 -12.741 1.00 96.56 96 ASN A C 1
ATOM 759 O O . ASN A 1 96 ? 4.571 -3.447 -12.265 1.00 96.56 96 ASN A O 1
ATOM 763 N N . TYR A 1 97 ? 6.279 -4.729 -12.906 1.00 96.06 97 TYR A N 1
ATOM 764 C CA . TYR A 1 97 ? 7.290 -3.700 -12.658 1.00 96.06 97 TYR A CA 1
ATOM 765 C C . TYR A 1 97 ? 7.381 -2.760 -13.862 1.00 96.06 97 TYR A C 1
ATOM 767 O O . TYR A 1 97 ? 7.412 -3.265 -14.988 1.00 96.06 97 TYR A O 1
ATOM 775 N N . PRO A 1 98 ? 7.523 -1.437 -13.660 1.00 95.56 98 PRO A N 1
ATOM 776 C CA . PRO A 1 98 ? 7.740 -0.526 -14.773 1.00 95.56 98 PRO A CA 1
ATOM 777 C C . PRO A 1 98 ? 9.079 -0.841 -15.478 1.00 95.56 98 PRO A C 1
ATOM 779 O O . PRO A 1 98 ? 9.988 -1.417 -14.852 1.00 95.56 98 PRO A O 1
ATOM 782 N N . PRO A 1 99 ? 9.231 -0.519 -16.775 1.00 93.62 99 PRO A N 1
ATOM 783 C CA . PRO A 1 99 ? 10.454 -0.804 -17.534 1.00 93.62 99 PRO A CA 1
ATOM 784 C C . PRO A 1 99 ? 11.719 -0.261 -16.865 1.00 93.62 99 PRO A C 1
ATOM 786 O O . PRO A 1 99 ? 12.727 -0.959 -16.772 1.00 93.62 99 PRO A O 1
ATOM 789 N N . GLU A 1 100 ? 11.634 0.939 -16.301 1.00 93.62 100 GLU A N 1
ATOM 790 C CA . GLU A 1 100 ? 12.722 1.654 -15.640 1.00 93.62 100 GLU A CA 1
ATOM 791 C C . GLU A 1 100 ? 13.048 1.151 -14.223 1.00 93.62 100 GLU A C 1
ATOM 793 O O . GLU A 1 100 ? 13.983 1.656 -13.596 1.00 93.62 100 GLU A O 1
ATOM 798 N N . TYR A 1 101 ? 12.314 0.164 -13.693 1.00 95.56 101 TYR A N 1
ATOM 799 C CA . TYR A 1 101 ? 12.586 -0.386 -12.366 1.00 95.56 101 TYR A CA 1
ATOM 800 C C . TYR A 1 101 ? 13.967 -1.052 -12.306 1.00 95.56 101 TYR A C 1
ATOM 802 O O . TYR A 1 101 ? 14.224 -2.037 -13.005 1.00 95.56 101 TYR A O 1
ATOM 810 N N . LYS A 1 102 ? 14.830 -0.525 -11.425 1.00 94.94 102 LYS A N 1
ATOM 811 C CA . LYS A 1 102 ? 16.239 -0.934 -11.256 1.00 94.94 102 LYS A CA 1
ATOM 812 C C . LYS A 1 102 ? 16.477 -1.949 -10.133 1.00 94.94 102 LYS A C 1
ATOM 814 O O . LYS A 1 102 ? 17.599 -2.414 -9.967 1.00 94.94 102 LYS A O 1
ATOM 819 N N . GLY A 1 103 ? 15.461 -2.232 -9.319 1.00 93.12 103 GLY A N 1
ATOM 820 C CA . GLY A 1 103 ? 15.578 -3.168 -8.203 1.00 93.12 103 GLY A CA 1
ATOM 821 C C . GLY A 1 103 ? 15.426 -4.628 -8.628 1.00 93.12 103 GLY A C 1
ATOM 822 O O . GLY A 1 103 ? 15.189 -4.949 -9.792 1.00 93.12 103 GLY A O 1
ATOM 823 N N . GLU A 1 104 ? 15.503 -5.522 -7.646 1.00 93.69 104 GLU A N 1
ATOM 824 C CA . GLU A 1 104 ? 15.293 -6.951 -7.864 1.00 93.69 104 GLU A CA 1
ATOM 825 C C . GLU A 1 104 ? 13.844 -7.256 -8.278 1.00 93.69 104 GLU A C 1
ATOM 827 O O . GLU A 1 104 ? 12.872 -6.871 -7.607 1.00 93.69 104 GLU A O 1
ATOM 832 N N . ARG A 1 105 ? 13.704 -7.972 -9.397 1.00 95.88 105 ARG A N 1
ATOM 833 C CA . ARG A 1 105 ? 12.420 -8.425 -9.933 1.00 95.88 105 ARG A CA 1
ATOM 834 C C . ARG A 1 105 ? 12.163 -9.849 -9.470 1.00 95.88 105 ARG A C 1
ATOM 836 O O . ARG A 1 105 ? 12.951 -10.749 -9.730 1.00 95.88 105 ARG A O 1
ATOM 843 N N . PHE A 1 106 ? 11.030 -10.048 -8.815 1.00 94.62 106 PHE A N 1
ATOM 844 C CA . PHE A 1 106 ? 10.595 -11.365 -8.371 1.00 94.62 106 PHE A CA 1
ATOM 845 C C . PHE A 1 106 ? 9.522 -11.886 -9.321 1.00 94.62 106 PHE A C 1
ATOM 847 O O . PHE A 1 106 ? 8.571 -11.164 -9.614 1.00 94.62 106 PHE A O 1
ATOM 854 N N . LEU A 1 107 ? 9.654 -13.142 -9.754 1.00 92.50 107 LEU A N 1
ATOM 855 C CA . LEU A 1 107 ? 8.648 -13.810 -10.588 1.00 92.50 107 LEU A CA 1
ATOM 856 C C . LEU A 1 107 ? 7.317 -14.008 -9.845 1.00 92.50 107 LEU A C 1
ATOM 858 O O . LEU A 1 107 ? 6.255 -14.037 -10.457 1.00 92.50 107 LEU A O 1
ATOM 862 N N . TYR A 1 108 ? 7.377 -14.152 -8.521 1.00 94.56 108 TYR A N 1
ATOM 863 C CA . TYR A 1 108 ? 6.212 -14.335 -7.667 1.00 94.56 108 TYR A CA 1
ATOM 864 C C . TYR A 1 108 ? 6.425 -13.723 -6.279 1.00 94.56 108 TYR A C 1
ATOM 866 O O . TYR A 1 108 ? 7.548 -13.602 -5.777 1.00 94.56 108 TYR A O 1
ATOM 874 N N . CYS A 1 109 ? 5.329 -13.368 -5.608 1.00 95.50 109 CYS A N 1
ATOM 875 C CA . CYS A 1 109 ? 5.352 -12.973 -4.206 1.00 95.50 109 CYS A CA 1
ATOM 876 C C . CYS A 1 109 ? 5.285 -14.205 -3.291 1.00 95.50 109 CYS A C 1
ATOM 878 O O . CYS A 1 109 ? 4.219 -14.784 -3.087 1.00 95.50 109 CYS A O 1
ATOM 880 N N . TYR A 1 110 ? 6.404 -14.567 -2.657 1.00 93.44 110 TYR A N 1
ATOM 881 C CA . TYR A 1 110 ? 6.447 -15.716 -1.743 1.00 93.44 110 TYR A CA 1
ATOM 882 C C . TYR A 1 110 ? 5.517 -15.582 -0.519 1.00 93.44 110 TYR A C 1
ATOM 884 O O . TYR A 1 110 ? 5.135 -16.596 0.055 1.00 93.44 110 TYR A O 1
ATOM 892 N N . HIS A 1 111 ? 5.115 -14.367 -0.117 1.00 94.25 111 HIS A N 1
ATOM 893 C CA . HIS A 1 111 ? 4.096 -14.187 0.928 1.00 94.25 111 HIS A CA 1
ATOM 894 C C . HIS A 1 111 ? 2.734 -14.706 0.454 1.00 94.25 111 HIS A C 1
ATOM 896 O O . HIS A 1 111 ? 2.088 -15.482 1.149 1.00 94.25 111 HIS A O 1
ATOM 902 N N . CYS A 1 112 ? 2.318 -14.320 -0.756 1.00 94.62 112 CYS A N 1
ATOM 903 C CA . CYS A 1 112 ? 1.056 -14.765 -1.344 1.00 94.62 112 CYS A CA 1
ATOM 904 C C . CYS A 1 112 ? 1.064 -16.267 -1.636 1.00 94.62 112 CYS A C 1
ATOM 906 O O . CYS A 1 112 ? 0.054 -16.920 -1.392 1.00 94.62 112 CYS A O 1
ATOM 908 N N . LEU A 1 113 ? 2.210 -16.820 -2.050 1.00 94.00 113 LEU A N 1
ATOM 909 C CA . LEU A 1 113 ? 2.372 -18.265 -2.221 1.00 94.00 113 LEU A CA 1
ATOM 910 C C . LEU A 1 113 ? 2.115 -19.023 -0.907 1.00 94.00 113 LEU A C 1
ATOM 912 O O . LEU A 1 113 ? 1.355 -19.985 -0.899 1.00 94.00 113 LEU A O 1
ATOM 916 N N . LYS A 1 114 ? 2.674 -18.551 0.219 1.00 94.56 114 LYS A N 1
ATOM 917 C CA . LYS A 1 114 ? 2.437 -19.141 1.553 1.00 94.56 114 LYS A CA 1
ATOM 918 C C . LYS A 1 114 ? 0.974 -19.064 1.998 1.00 94.56 114 LYS A C 1
ATOM 920 O O . LYS A 1 114 ? 0.505 -19.960 2.685 1.00 94.56 114 LYS A O 1
ATOM 925 N N . MET A 1 115 ? 0.255 -18.021 1.588 1.00 94.81 115 MET A N 1
ATOM 926 C CA . MET A 1 115 ? -1.177 -17.847 1.867 1.00 94.81 115 MET A CA 1
ATOM 927 C C . MET A 1 115 ? -2.094 -18.582 0.873 1.00 94.81 115 MET A C 1
ATOM 929 O O . MET A 1 115 ? -3.300 -18.344 0.887 1.00 94.81 115 MET A O 1
ATOM 933 N N . ASN A 1 116 ? -1.549 -19.414 -0.025 1.00 93.38 116 ASN A N 1
ATOM 934 C CA . ASN A 1 116 ? -2.293 -20.065 -1.109 1.00 93.38 116 ASN A CA 1
ATOM 935 C C . ASN A 1 116 ? -3.119 -19.074 -1.967 1.00 93.38 116 ASN A C 1
ATOM 937 O O . ASN A 1 116 ? -4.237 -19.359 -2.395 1.00 93.38 116 ASN A O 1
ATOM 941 N N . ARG A 1 117 ? -2.582 -17.866 -2.190 1.00 94.12 117 ARG A N 1
ATOM 942 C CA . ARG A 1 117 ? -3.141 -16.844 -3.090 1.00 94.12 117 ARG A CA 1
ATOM 943 C C . ARG A 1 117 ? -2.376 -16.834 -4.409 1.00 94.12 117 ARG A C 1
ATOM 945 O O . ARG A 1 117 ? -1.221 -17.249 -4.468 1.00 94.12 117 ARG A O 1
ATOM 952 N N . ASN A 1 118 ? -2.990 -16.278 -5.455 1.00 94.00 118 ASN A N 1
ATOM 953 C CA . ASN A 1 118 ? -2.285 -16.021 -6.709 1.00 94.00 118 ASN A CA 1
ATOM 954 C C . ASN A 1 118 ? -1.059 -15.128 -6.435 1.00 94.00 118 ASN A C 1
ATOM 956 O O . ASN A 1 118 ? -1.198 -13.988 -5.995 1.00 94.00 118 ASN A O 1
ATOM 960 N N . ALA A 1 119 ? 0.131 -15.691 -6.640 1.00 93.88 119 ALA A N 1
ATOM 961 C CA . ALA A 1 119 ? 1.402 -15.060 -6.315 1.00 93.88 119 ALA A CA 1
ATOM 962 C C . ALA A 1 119 ? 2.062 -14.364 -7.516 1.00 93.88 119 ALA A C 1
ATOM 964 O O . ALA A 1 119 ? 3.076 -13.699 -7.315 1.00 93.88 119 ALA A O 1
ATOM 965 N N . SER A 1 120 ? 1.525 -14.520 -8.732 1.00 94.38 120 SER A N 1
ATOM 966 C CA . SER A 1 120 ? 2.125 -14.028 -9.983 1.00 94.38 120 SER A CA 1
ATOM 967 C C . SER A 1 120 ? 1.391 -12.838 -10.604 1.00 94.38 120 SER A C 1
ATOM 969 O O . SER A 1 120 ? 1.853 -12.296 -11.601 1.00 94.38 120 SER A O 1
ATOM 971 N N . ASN A 1 121 ? 0.268 -12.401 -10.031 1.00 95.69 121 ASN A N 1
ATOM 972 C CA . ASN A 1 121 ? -0.522 -11.287 -10.561 1.00 95.69 121 ASN A CA 1
ATOM 973 C C . ASN A 1 121 ? -0.130 -9.910 -9.998 1.00 95.69 121 ASN A C 1
ATOM 975 O O . ASN A 1 121 ? -0.858 -8.947 -10.228 1.00 95.69 121 ASN A O 1
ATOM 979 N N . HIS A 1 122 ? 0.959 -9.811 -9.227 1.00 97.25 122 HIS A N 1
ATOM 980 C CA . HIS A 1 122 ? 1.451 -8.538 -8.711 1.00 97.25 122 HIS A CA 1
ATOM 981 C C . HIS A 1 122 ? 2.946 -8.545 -8.357 1.00 97.25 122 HIS A C 1
ATOM 983 O O . HIS A 1 122 ? 3.536 -9.572 -8.013 1.00 97.25 122 HIS A O 1
ATOM 989 N N . CYS A 1 123 ? 3.544 -7.355 -8.322 1.00 96.56 123 CYS A N 1
ATOM 990 C CA . CYS A 1 123 ? 4.895 -7.113 -7.833 1.00 96.56 123 CYS A CA 1
ATOM 991 C C . CYS A 1 123 ? 5.035 -7.436 -6.344 1.00 96.56 123 CYS A C 1
ATOM 993 O O . CYS A 1 123 ? 4.246 -6.981 -5.505 1.00 96.56 123 CYS A O 1
ATOM 995 N N . LYS A 1 124 ? 6.115 -8.129 -5.964 1.00 95.56 124 LYS A N 1
ATOM 996 C CA . LYS A 1 124 ? 6.416 -8.425 -4.554 1.00 95.56 124 LYS A CA 1
ATOM 997 C C . LYS A 1 124 ? 6.409 -7.149 -3.705 1.00 95.56 124 LYS A C 1
ATOM 999 O O . LYS A 1 124 ? 7.098 -6.176 -4.022 1.00 95.56 124 LYS A O 1
ATOM 1004 N N . SER A 1 125 ? 5.736 -7.193 -2.554 1.00 94.00 125 SER A N 1
ATOM 1005 C CA . SER A 1 125 ? 5.764 -6.124 -1.549 1.00 94.00 125 SER A CA 1
ATOM 1006 C C . SER A 1 125 ? 5.980 -6.650 -0.132 1.00 94.00 125 SER A C 1
ATOM 1008 O O . SER A 1 125 ? 5.564 -7.762 0.197 1.00 94.00 125 SER A O 1
ATOM 1010 N N . GLY A 1 126 ? 6.590 -5.820 0.722 1.00 92.38 126 GLY A N 1
ATOM 1011 C CA . GLY A 1 126 ? 6.566 -6.017 2.175 1.00 92.38 126 GLY A CA 1
ATOM 1012 C C . GLY A 1 126 ? 5.152 -5.875 2.750 1.00 92.38 126 GLY A C 1
ATOM 1013 O O . GLY A 1 126 ? 4.816 -6.559 3.705 1.00 92.38 126 GLY A O 1
ATOM 1014 N N . ALA A 1 127 ? 4.280 -5.100 2.096 1.00 95.56 127 ALA A N 1
ATOM 1015 C CA . ALA A 1 127 ? 2.865 -4.989 2.457 1.00 95.56 127 ALA A CA 1
ATOM 1016 C C . ALA A 1 127 ? 2.128 -6.344 2.445 1.00 95.56 127 ALA A C 1
ATOM 1018 O O . ALA A 1 127 ? 1.246 -6.580 3.264 1.00 95.56 127 ALA A O 1
ATOM 1019 N N . CYS A 1 128 ? 2.521 -7.273 1.565 1.00 96.81 128 CYS A N 1
ATOM 1020 C CA . CYS A 1 128 ? 1.943 -8.619 1.533 1.00 96.81 128 CYS A CA 1
ATOM 1021 C C . CYS A 1 128 ? 2.331 -9.441 2.770 1.00 96.81 128 CYS A C 1
ATOM 1023 O O . CYS A 1 128 ? 1.563 -10.303 3.181 1.00 96.81 128 CYS A O 1
ATOM 1025 N N . TRP A 1 129 ? 3.492 -9.162 3.375 1.00 95.75 129 TRP A N 1
ATOM 1026 C CA . TRP A 1 129 ? 3.867 -9.741 4.665 1.00 95.75 129 TRP A CA 1
ATOM 1027 C C . TRP A 1 129 ? 2.988 -9.185 5.785 1.00 95.75 129 TRP A C 1
ATOM 1029 O O . TRP A 1 129 ? 2.449 -9.957 6.566 1.00 95.75 129 TRP A O 1
ATOM 1039 N N . THR A 1 130 ? 2.773 -7.864 5.820 1.00 96.81 130 THR A N 1
ATOM 1040 C CA . THR A 1 130 ? 1.861 -7.221 6.782 1.00 96.81 130 THR A CA 1
ATOM 1041 C C . THR A 1 130 ? 0.458 -7.826 6.717 1.00 96.81 130 THR A C 1
ATOM 1043 O O . THR A 1 130 ? -0.119 -8.160 7.746 1.00 96.81 130 THR A O 1
ATOM 1046 N N . ALA A 1 131 ? -0.079 -8.033 5.514 1.00 97.94 131 ALA A N 1
ATOM 1047 C CA . ALA A 1 131 ? -1.374 -8.683 5.337 1.00 97.94 131 ALA A CA 1
ATOM 1048 C C . ALA A 1 131 ? -1.388 -10.160 5.758 1.00 97.94 131 ALA A C 1
ATOM 1050 O O . ALA A 1 131 ? -2.375 -10.603 6.336 1.00 97.94 131 ALA A O 1
ATOM 1051 N N . MET A 1 132 ? -0.305 -10.905 5.514 1.00 97.50 132 MET A N 1
ATOM 1052 C CA . MET A 1 132 ? -0.157 -12.277 6.014 1.00 97.50 132 MET A CA 1
ATOM 1053 C C . MET A 1 132 ? -0.227 -12.315 7.544 1.00 97.50 132 MET A C 1
ATOM 1055 O O . MET A 1 132 ? -1.015 -13.076 8.093 1.00 97.50 132 MET A O 1
ATOM 1059 N N . MET A 1 133 ? 0.503 -11.423 8.222 1.00 97.75 133 MET A N 1
ATOM 1060 C CA . MET A 1 133 ? 0.454 -11.294 9.685 1.00 97.75 133 MET A CA 1
ATOM 1061 C C . MET A 1 133 ? -0.934 -10.888 10.191 1.00 97.75 133 MET A C 1
ATOM 1063 O O . MET A 1 133 ? -1.365 -11.350 11.243 1.00 97.75 133 MET A O 1
ATOM 1067 N N . ALA A 1 134 ? -1.649 -10.033 9.454 1.00 98.00 134 ALA A N 1
ATOM 1068 C CA . ALA A 1 134 ? -3.012 -9.650 9.812 1.00 98.00 134 ALA A CA 1
ATOM 1069 C C . ALA A 1 134 ? -3.963 -10.854 9.734 1.00 98.00 134 ALA A C 1
ATOM 1071 O O . ALA A 1 134 ? -4.724 -11.092 10.668 1.00 98.00 134 ALA A O 1
ATOM 1072 N N . ILE A 1 135 ? -3.870 -11.653 8.666 1.00 97.69 135 ILE A N 1
ATOM 1073 C CA . ILE A 1 135 ? -4.669 -12.876 8.500 1.00 97.69 135 ILE A CA 1
ATOM 1074 C C . ILE A 1 135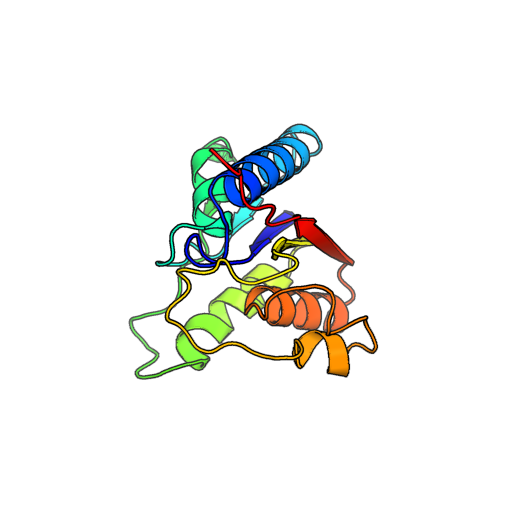 ? -4.360 -13.895 9.602 1.00 97.69 135 ILE A C 1
ATOM 1076 O O . ILE A 1 135 ? -5.289 -14.460 10.170 1.00 97.69 135 ILE A O 1
ATOM 1080 N N . GLU A 1 136 ? -3.086 -14.100 9.950 1.00 97.00 136 GLU A N 1
ATOM 1081 C CA . GLU A 1 136 ? -2.689 -14.997 11.050 1.00 97.00 136 GLU A CA 1
ATOM 1082 C C . GLU A 1 136 ? -3.291 -14.575 12.402 1.00 97.00 136 GLU A C 1
ATOM 1084 O O . GLU A 1 136 ? -3.573 -15.422 13.246 1.00 97.00 136 GLU A O 1
ATOM 1089 N N . LYS A 1 137 ? -3.545 -13.275 12.595 1.00 96.94 137 LYS A N 1
ATOM 1090 C CA . LYS A 1 137 ? -4.223 -12.713 13.775 1.00 96.94 137 LYS A CA 1
ATOM 1091 C C . LYS A 1 137 ? -5.759 -12.746 13.683 1.00 96.94 137 LYS A C 1
ATOM 1093 O O . LYS A 1 137 ? -6.420 -12.267 14.599 1.00 96.94 137 LYS A O 1
ATOM 1098 N N . GLY A 1 138 ? -6.336 -13.271 12.600 1.00 97.62 138 GLY A N 1
ATOM 1099 C CA . GLY A 1 138 ? -7.785 -13.292 12.361 1.00 97.62 138 GLY A CA 1
ATOM 1100 C C . GLY A 1 138 ? -8.362 -11.992 11.784 1.00 97.62 138 GLY A C 1
ATOM 1101 O O . GLY A 1 138 ? -9.581 -11.863 11.667 1.00 97.62 138 GLY A O 1
ATOM 1102 N N . ASN A 1 139 ? -7.514 -11.033 11.397 1.00 98.00 139 ASN A N 1
ATOM 1103 C CA . ASN A 1 139 ? -7.937 -9.782 10.768 1.00 98.00 139 ASN A CA 1
ATOM 1104 C C . ASN A 1 139 ? -8.148 -9.948 9.255 1.00 98.00 139 ASN A C 1
ATOM 1106 O O . ASN A 1 139 ? -7.668 -10.888 8.616 1.00 98.00 139 ASN A O 1
ATOM 1110 N N . LYS A 1 140 ? -8.857 -8.993 8.644 1.00 98.19 140 LYS A N 1
ATOM 1111 C CA . LYS A 1 140 ? -9.122 -9.005 7.200 1.00 98.19 140 LYS A CA 1
ATOM 1112 C C . LYS A 1 140 ? -7.973 -8.354 6.429 1.00 98.19 140 LYS A C 1
ATOM 1114 O O . LYS A 1 140 ? -7.479 -7.297 6.810 1.00 98.19 140 LYS A O 1
ATOM 1119 N N . ALA A 1 141 ? -7.624 -8.915 5.275 1.00 98.25 141 ALA A N 1
ATOM 1120 C CA . ALA A 1 141 ? -6.737 -8.266 4.315 1.00 98.25 141 ALA A CA 1
ATOM 1121 C C . ALA A 1 141 ? -7.352 -8.231 2.911 1.00 98.25 141 ALA A C 1
ATOM 1123 O O . ALA A 1 141 ? -7.985 -9.193 2.469 1.00 98.25 141 ALA A O 1
ATOM 1124 N N . ILE A 1 142 ? -7.183 -7.106 2.214 1.00 98.44 142 ILE A N 1
ATOM 1125 C CA . ILE A 1 142 ? -7.737 -6.857 0.879 1.00 98.44 142 ILE A CA 1
ATOM 1126 C C . ILE A 1 142 ? -6.602 -6.405 -0.033 1.00 98.44 142 ILE A C 1
ATOM 1128 O O . ILE A 1 142 ? -5.918 -5.434 0.265 1.00 98.44 142 ILE A O 1
ATOM 1132 N N . TRP A 1 143 ? -6.420 -7.090 -1.159 1.00 98.31 143 TRP A N 1
ATOM 1133 C CA . TRP A 1 143 ? -5.444 -6.709 -2.176 1.00 98.31 143 TRP A CA 1
ATOM 1134 C C . TRP A 1 143 ? -6.134 -5.929 -3.284 1.00 98.31 143 TRP A C 1
ATOM 1136 O O . TRP A 1 143 ? -7.138 -6.390 -3.824 1.00 98.31 143 TRP A O 1
ATOM 1146 N N . ILE A 1 144 ? -5.556 -4.792 -3.647 1.00 98.44 144 ILE A N 1
ATOM 1147 C CA . ILE A 1 144 ? -5.935 -3.998 -4.809 1.00 98.44 144 ILE A CA 1
ATOM 1148 C C . ILE A 1 144 ? -4.738 -4.011 -5.752 1.00 98.44 144 ILE A C 1
ATOM 1150 O O . ILE A 1 144 ? -3.670 -3.484 -5.434 1.00 98.44 144 ILE A O 1
ATOM 1154 N N . ILE A 1 145 ? -4.920 -4.671 -6.890 1.00 98.25 145 ILE A N 1
ATOM 1155 C CA . ILE A 1 145 ? -3.883 -4.840 -7.903 1.00 98.25 145 ILE A CA 1
ATOM 1156 C C . ILE A 1 145 ? -4.077 -3.753 -8.953 1.00 98.25 145 ILE A C 1
ATOM 1158 O O . ILE A 1 145 ? -5.132 -3.657 -9.579 1.00 98.25 145 ILE A O 1
ATOM 1162 N N . ILE A 1 146 ? -3.060 -2.917 -9.102 1.00 98.19 146 ILE A N 1
ATOM 1163 C CA . ILE A 1 146 ? -3.068 -1.728 -9.938 1.00 98.19 146 ILE A CA 1
ATOM 1164 C C . ILE A 1 146 ? -2.419 -2.048 -11.287 1.00 98.19 146 ILE A C 1
ATOM 1166 O O . ILE A 1 146 ? -1.266 -2.480 -11.298 1.00 98.19 146 ILE A O 1
ATOM 1170 N N . PRO A 1 147 ? -3.105 -1.797 -12.414 1.00 96.75 147 PRO A N 1
ATOM 1171 C CA . PRO A 1 147 ? -2.531 -2.015 -13.732 1.00 96.75 147 PRO A CA 1
ATOM 1172 C C . PRO A 1 147 ? -1.466 -0.963 -14.062 1.00 96.75 147 PRO A C 1
ATOM 1174 O O . PRO A 1 147 ? -1.769 0.228 -14.170 1.00 96.75 147 PRO A O 1
ATOM 1177 N N . ASN A 1 148 ? -0.232 -1.397 -14.291 1.00 93.62 148 ASN A N 1
ATOM 1178 C CA . ASN A 1 148 ? 0.905 -0.553 -14.664 1.00 93.62 148 ASN A CA 1
ATOM 1179 C C . ASN A 1 148 ? 1.026 -0.449 -16.194 1.00 93.62 148 ASN A C 1
ATOM 1181 O O . ASN A 1 148 ? 2.013 -0.846 -16.815 1.00 93.62 148 ASN A O 1
ATOM 1185 N N . LYS A 1 149 ? -0.009 0.096 -16.839 1.00 89.69 149 LYS A N 1
ATOM 1186 C CA . LYS A 1 149 ? 0.030 0.328 -18.289 1.00 89.69 149 LYS A CA 1
ATOM 1187 C C . LYS A 1 149 ? 1.136 1.328 -18.633 1.00 89.69 149 LYS A C 1
ATOM 1189 O O . LYS A 1 149 ? 1.295 2.345 -17.952 1.00 89.69 149 LYS A O 1
ATOM 1194 N N . GLU A 1 150 ? 1.868 1.050 -19.707 1.00 75.56 150 GLU A N 1
ATOM 1195 C CA . GLU A 1 150 ? 2.692 2.056 -20.370 1.00 75.56 150 GLU A CA 1
ATOM 1196 C C . GLU A 1 150 ? 1.772 3.009 -21.130 1.00 75.56 150 GLU A C 1
ATOM 1198 O O . GLU A 1 150 ? 0.910 2.580 -21.904 1.00 75.56 150 GLU A O 1
ATOM 1203 N N . VAL A 1 151 ? 1.947 4.309 -20.911 1.00 64.38 151 VAL A N 1
ATOM 1204 C CA . VAL A 1 151 ? 1.343 5.312 -21.783 1.00 64.38 151 VAL A CA 1
ATOM 1205 C C . VAL A 1 151 ? 2.264 5.409 -22.991 1.00 64.38 151 VAL A C 1
ATOM 1207 O O . VAL A 1 151 ? 3.353 5.967 -22.890 1.00 64.38 151 VAL A O 1
ATOM 1210 N N . LYS A 1 152 ? 1.862 4.811 -24.117 1.00 57.53 152 LYS A N 1
ATOM 1211 C CA . LYS A 1 152 ? 2.501 5.112 -25.401 1.00 57.53 152 LYS A CA 1
ATOM 1212 C C . LYS A 1 152 ? 2.188 6.579 -25.704 1.00 57.53 152 LYS A C 1
ATOM 1214 O O . LYS A 1 152 ? 1.019 6.898 -25.914 1.00 57.53 152 LYS A O 1
ATOM 1219 N N . ILE A 1 153 ? 3.200 7.441 -25.601 1.00 51.09 153 ILE A N 1
ATOM 1220 C CA . ILE A 1 153 ? 3.136 8.845 -26.033 1.00 51.09 153 ILE A CA 1
ATOM 1221 C C . ILE A 1 153 ? 3.153 8.873 -27.559 1.00 51.09 153 ILE A C 1
ATOM 1223 O O . ILE A 1 153 ? 3.951 8.097 -28.135 1.00 51.09 153 ILE A O 1
#

Radius of gyration: 14.68 Å; chains: 1; bounding box: 36×35×44 Å